Protein AF-A0A1Y2TMF7-F1 (afdb_monomer)

Sequence (114 aa):
LKRFIASSDTFDNAPTVSWLLQNRTAQTEKTTPTAGHTPTSLYRMYGYLVVGFTIGLRTEVEFFFNQPSWVVAVIPDPRDLDPDRYAILSVLPYYLVKAFNRLVEHGLPWEVQR

Foldseek 3Di:
DDDPPPPPPPQVPQDALVRLCVCLVVVLPDDDPLDDDQLVLLSQLLSCVSSVNVVSNVVSLVVQLPPLPRDLVPDDQPPDPRVVSSVSSVCVSVVSVVVSVVVVVVPPDPPPND

Mean predicted aligned error: 9.5 Å

Structure (mmCIF, N/CA/C/O backbone):
data_AF-A0A1Y2TMF7-F1
#
_entry.id   AF-A0A1Y2TMF7-F1
#
loop_
_atom_site.group_PDB
_atom_site.id
_atom_site.type_symbol
_atom_site.label_atom_id
_atom_site.label_alt_id
_atom_site.label_comp_id
_atom_site.label_asym_id
_atom_site.label_entity_id
_atom_site.label_seq_id
_atom_site.pdbx_PDB_ins_code
_atom_site.Cartn_x
_atom_site.Cartn_y
_atom_site.Cartn_z
_atom_site.occupancy
_atom_site.B_iso_or_equiv
_atom_site.auth_seq_id
_atom_site.auth_comp_id
_atom_site.auth_asym_id
_atom_site.auth_atom_id
_atom_site.pdbx_PDB_model_num
ATOM 1 N N . LEU A 1 1 ? 32.762 -13.220 13.779 1.00 34.62 1 LEU A N 1
ATOM 2 C CA . LEU A 1 1 ? 32.076 -12.149 13.022 1.00 34.62 1 LEU A CA 1
ATOM 3 C C . LEU A 1 1 ? 30.609 -12.125 13.427 1.00 34.62 1 LEU A C 1
ATOM 5 O O . LEU A 1 1 ? 30.021 -13.183 13.608 1.00 34.62 1 LEU A O 1
ATOM 9 N N . LYS A 1 2 ? 30.088 -10.926 13.693 1.00 32.56 2 LYS A N 1
ATOM 10 C CA . LYS A 1 2 ? 28.832 -10.663 14.405 1.00 32.56 2 LYS A CA 1
ATOM 11 C C . LYS A 1 2 ? 27.610 -11.124 13.599 1.00 32.56 2 LYS A C 1
ATOM 13 O O . LYS A 1 2 ? 27.487 -10.797 12.424 1.00 32.56 2 LYS A O 1
ATOM 18 N N . ARG A 1 3 ? 26.719 -11.864 14.264 1.00 28.22 3 ARG A N 1
ATOM 19 C CA . ARG A 1 3 ? 25.370 -12.200 13.794 1.00 28.22 3 ARG A CA 1
ATOM 20 C C . ARG A 1 3 ? 24.585 -10.898 13.604 1.00 28.22 3 ARG A C 1
ATOM 22 O O . ARG A 1 3 ? 24.395 -10.166 14.571 1.00 28.22 3 ARG A O 1
ATOM 29 N N . PHE A 1 4 ? 24.149 -10.616 12.380 1.00 32.12 4 PHE A N 1
ATOM 30 C CA . PHE A 1 4 ? 23.130 -9.604 12.112 1.00 32.12 4 PHE A CA 1
ATOM 31 C C . PHE A 1 4 ? 21.792 -10.180 12.584 1.00 32.12 4 PHE A C 1
ATOM 33 O O . PHE A 1 4 ? 21.137 -10.940 11.876 1.00 32.12 4 PHE A O 1
ATOM 40 N N . ILE A 1 5 ? 21.434 -9.887 13.832 1.00 32.84 5 ILE A N 1
ATOM 41 C CA . ILE A 1 5 ? 20.063 -10.046 14.306 1.00 32.84 5 ILE A CA 1
ATOM 42 C C . ILE A 1 5 ? 19.298 -8.901 13.646 1.00 32.84 5 ILE A C 1
ATOM 44 O O . ILE A 1 5 ? 19.475 -7.744 14.019 1.00 32.84 5 ILE A O 1
ATOM 48 N N . ALA A 1 6 ? 18.524 -9.207 12.606 1.00 35.09 6 ALA A N 1
ATOM 49 C CA . ALA A 1 6 ? 17.484 -8.301 12.152 1.00 35.09 6 ALA A CA 1
ATOM 50 C C . ALA A 1 6 ? 16.517 -8.132 13.331 1.00 35.09 6 ALA A C 1
ATOM 52 O O . ALA A 1 6 ? 15.855 -9.091 13.721 1.00 35.09 6 ALA A O 1
ATOM 53 N N . SER A 1 7 ? 16.524 -6.954 13.955 1.00 34.56 7 SER A N 1
ATOM 54 C CA . SER A 1 7 ? 15.605 -6.607 15.036 1.00 34.56 7 SER A CA 1
ATOM 55 C C . SER A 1 7 ? 14.167 -6.827 14.570 1.00 34.56 7 SER A C 1
ATOM 57 O O . SER A 1 7 ? 13.653 -6.069 13.751 1.00 34.56 7 SER A O 1
ATOM 59 N N . SER A 1 8 ? 13.525 -7.856 15.116 1.00 37.28 8 SER A N 1
ATOM 60 C CA . SER A 1 8 ? 12.082 -8.101 15.034 1.00 37.28 8 SER A CA 1
ATOM 61 C C . SER A 1 8 ? 11.255 -7.065 15.812 1.00 37.28 8 SER A C 1
ATOM 63 O O . SER A 1 8 ? 10.035 -7.099 15.760 1.00 37.28 8 SER A O 1
ATOM 65 N N . ASP A 1 9 ? 11.906 -6.128 16.508 1.00 36.97 9 ASP A N 1
ATOM 66 C CA . ASP A 1 9 ? 11.302 -5.232 17.505 1.00 36.97 9 ASP A CA 1
ATOM 67 C C . ASP A 1 9 ? 10.441 -4.076 16.964 1.00 36.97 9 ASP A C 1
ATOM 69 O O . ASP A 1 9 ? 9.876 -3.322 17.754 1.00 36.97 9 ASP A O 1
ATOM 73 N N . THR A 1 10 ? 10.325 -3.866 15.650 1.00 48.94 10 THR A N 1
ATOM 74 C CA . THR A 1 10 ? 9.650 -2.655 15.135 1.00 48.94 10 THR A CA 1
ATOM 75 C C . THR A 1 10 ? 8.189 -2.845 14.727 1.00 48.94 10 THR A C 1
ATOM 77 O O . THR A 1 10 ? 7.501 -1.843 14.537 1.00 48.94 10 THR A O 1
ATOM 80 N N . PHE A 1 11 ? 7.683 -4.079 14.632 1.00 53.62 11 PHE A N 1
ATOM 81 C CA . PHE A 1 11 ? 6.345 -4.344 14.076 1.00 53.62 11 PHE A CA 1
ATOM 82 C C . PHE A 1 11 ? 5.272 -4.676 15.122 1.00 53.62 11 PHE A C 1
ATOM 84 O O . PHE A 1 11 ? 4.108 -4.358 14.895 1.00 53.62 11 PHE A O 1
ATOM 91 N N . ASP A 1 12 ? 5.651 -5.190 16.299 1.00 54.53 12 ASP A N 1
ATOM 92 C CA . ASP A 1 12 ? 4.702 -5.526 17.379 1.00 54.53 12 ASP A CA 1
ATOM 93 C C . ASP A 1 12 ? 3.970 -4.300 17.962 1.00 54.53 12 ASP A C 1
ATOM 95 O O . ASP A 1 12 ? 2.931 -4.435 18.602 1.00 54.53 12 ASP A O 1
ATOM 99 N N . ASN A 1 13 ? 4.476 -3.088 17.701 1.00 63.31 13 ASN A N 1
ATOM 100 C CA . ASN A 1 13 ? 3.897 -1.823 18.165 1.00 63.31 13 ASN A CA 1
ATOM 101 C C . ASN A 1 13 ? 3.248 -0.992 17.041 1.00 63.31 13 ASN A C 1
ATOM 103 O O . ASN A 1 13 ? 2.980 0.199 17.232 1.00 63.31 13 ASN A O 1
ATOM 107 N N . ALA A 1 14 ? 3.017 -1.570 15.856 1.00 70.88 14 ALA A N 1
ATOM 108 C CA . ALA A 1 14 ? 2.323 -0.858 14.787 1.00 70.88 14 ALA A CA 1
ATOM 109 C C . ALA A 1 14 ? 0.873 -0.532 15.212 1.00 70.88 14 ALA A C 1
ATOM 111 O O . ALA A 1 14 ? 0.167 -1.403 15.728 1.00 70.88 14 ALA A O 1
ATOM 112 N N . PRO A 1 15 ? 0.392 0.706 14.996 1.00 82.50 15 PRO A N 1
ATOM 113 C CA . PRO A 1 15 ? -0.945 1.091 15.424 1.00 82.50 15 PRO A CA 1
ATOM 114 C C . PRO A 1 15 ? -2.020 0.283 14.687 1.00 82.50 15 PRO A C 1
ATOM 116 O O . PRO A 1 15 ? -1.901 -0.017 13.494 1.00 82.50 15 PRO A O 1
ATOM 119 N N . THR A 1 16 ? -3.089 -0.064 15.400 1.00 87.19 16 THR A N 1
ATOM 120 C CA . THR A 1 16 ? -4.259 -0.749 14.833 1.00 87.19 16 THR A CA 1
ATOM 121 C C . THR A 1 16 ? -5.067 0.187 13.937 1.00 87.19 16 THR A C 1
ATOM 123 O O . THR A 1 16 ? -4.979 1.415 14.058 1.00 87.19 16 THR A O 1
ATOM 126 N N . VAL A 1 17 ? -5.892 -0.389 13.058 1.00 84.75 17 VAL A N 1
ATOM 127 C CA . VAL A 1 17 ? -6.771 0.379 12.160 1.00 84.75 17 VAL A CA 1
ATOM 128 C C . VAL A 1 17 ? -7.673 1.315 12.962 1.00 84.75 17 VAL A C 1
ATOM 130 O O . VAL A 1 17 ? -7.717 2.515 12.699 1.00 84.75 17 VAL A O 1
ATOM 133 N N . SER A 1 18 ? -8.324 0.795 14.004 1.00 84.94 18 SER A N 1
ATOM 134 C CA . SER A 1 18 ? -9.197 1.574 14.888 1.00 84.94 18 SER A CA 1
ATOM 135 C C . SER A 1 18 ? -8.479 2.757 15.533 1.00 84.94 18 SER A C 1
ATOM 137 O O . SER A 1 18 ? -9.020 3.863 15.571 1.00 84.94 18 SER A O 1
ATOM 139 N N . TRP A 1 19 ? -7.246 2.557 16.004 1.00 87.00 19 TRP A N 1
ATOM 140 C CA . TRP A 1 19 ? -6.470 3.633 16.613 1.00 87.00 19 TRP A CA 1
ATOM 141 C C . TRP A 1 19 ? -6.092 4.709 15.586 1.00 87.00 19 TRP A C 1
ATOM 143 O O . TRP A 1 19 ? -6.208 5.902 15.873 1.00 87.00 19 TRP A O 1
ATOM 153 N N . LEU A 1 20 ? -5.695 4.310 14.374 1.00 86.25 20 LEU A N 1
ATOM 154 C CA . LEU A 1 20 ? -5.381 5.246 13.290 1.00 86.25 20 LEU A CA 1
ATOM 155 C C . LEU A 1 20 ? -6.598 6.074 12.877 1.00 86.25 20 LEU A C 1
ATOM 157 O O . LEU A 1 20 ? -6.467 7.276 12.663 1.00 86.25 20 LEU A O 1
ATOM 161 N N . LEU A 1 21 ? -7.781 5.461 12.808 1.00 86.00 21 LEU A N 1
ATOM 162 C CA . LEU A 1 21 ? -9.020 6.166 12.479 1.00 86.00 21 LEU A CA 1
ATOM 163 C C . LEU A 1 21 ? -9.400 7.190 13.555 1.00 86.00 21 LEU A C 1
ATOM 165 O O . LEU A 1 21 ? -9.799 8.304 13.219 1.00 86.00 21 LEU A O 1
ATOM 169 N N . GLN A 1 22 ? -9.221 6.849 14.834 1.00 87.19 22 GLN A N 1
ATOM 170 C CA . GLN A 1 22 ? -9.462 7.771 15.951 1.00 87.19 22 GLN A CA 1
ATOM 171 C C . GLN A 1 22 ? -8.485 8.956 15.961 1.00 87.19 22 GLN A C 1
ATOM 173 O O . GLN A 1 22 ? -8.864 10.058 16.346 1.00 87.19 22 GLN A O 1
ATOM 178 N N . ASN A 1 23 ? -7.246 8.751 15.506 1.00 84.06 23 ASN A N 1
ATOM 179 C CA . ASN A 1 23 ? -6.171 9.752 15.535 1.00 84.06 23 ASN A CA 1
ATOM 180 C C . ASN A 1 23 ? -5.843 10.322 14.143 1.00 84.06 23 ASN A C 1
ATOM 182 O O . ASN A 1 23 ? -4.757 10.861 13.919 1.00 84.06 23 ASN A O 1
ATOM 186 N N . ARG A 1 24 ? -6.775 10.198 13.192 1.00 80.12 24 ARG A N 1
ATOM 187 C CA . ARG A 1 24 ? -6.552 10.461 11.764 1.00 80.12 24 ARG A CA 1
ATOM 188 C C . ARG A 1 24 ? -6.001 11.859 11.478 1.00 80.12 24 ARG A C 1
ATOM 190 O O . ARG A 1 24 ? -5.052 11.991 10.712 1.00 80.12 24 ARG A O 1
ATOM 197 N N . THR A 1 25 ? -6.582 12.887 12.092 1.00 76.62 25 THR A N 1
ATOM 198 C CA . THR A 1 25 ? -6.210 14.297 11.877 1.00 76.62 25 THR A CA 1
ATOM 199 C C . THR A 1 25 ? -4.808 14.618 12.391 1.00 76.62 25 THR A C 1
ATOM 201 O O . THR A 1 25 ? -4.053 15.316 11.725 1.00 76.62 25 THR A O 1
ATOM 204 N N . ALA A 1 26 ? -4.412 14.047 13.530 1.00 74.12 26 ALA A N 1
ATOM 205 C CA . ALA A 1 26 ? -3.072 14.232 14.084 1.00 74.12 26 ALA A CA 1
ATOM 206 C C . ALA A 1 26 ? -1.987 13.527 13.246 1.00 74.12 26 ALA A C 1
ATOM 208 O O . ALA A 1 26 ? -0.839 13.967 13.203 1.00 74.12 26 ALA A O 1
ATOM 209 N N . GLN A 1 27 ? -2.337 12.432 12.564 1.00 67.06 27 GLN A N 1
ATOM 210 C CA . GLN A 1 27 ? -1.393 11.662 11.748 1.00 67.06 27 GLN A CA 1
ATOM 211 C C . GLN A 1 27 ? -1.140 12.277 10.368 1.00 67.06 27 GLN A C 1
ATOM 213 O O . GLN A 1 27 ? -0.052 12.101 9.826 1.00 67.06 27 GLN A O 1
ATOM 218 N N . THR A 1 28 ? -2.087 13.035 9.803 1.00 62.41 28 THR A N 1
ATOM 219 C CA . THR A 1 28 ? -1.878 13.729 8.517 1.00 62.41 28 THR A CA 1
ATOM 220 C C . THR A 1 28 ? -0.827 14.839 8.590 1.00 62.41 28 THR A C 1
ATOM 222 O O . THR A 1 28 ? -0.244 15.195 7.571 1.00 62.41 28 THR A O 1
ATOM 225 N N . GLU A 1 29 ? -0.562 15.368 9.786 1.00 59.00 29 GLU A N 1
ATOM 226 C CA . GLU A 1 29 ? 0.418 16.438 10.022 1.00 59.00 29 GLU A CA 1
ATOM 227 C C . GLU A 1 29 ? 1.815 15.899 10.369 1.00 59.00 29 GLU A C 1
ATOM 229 O O . GLU A 1 29 ? 2.817 16.603 10.234 1.00 59.00 29 GLU A O 1
ATOM 234 N N . LYS A 1 30 ? 1.907 14.629 10.784 1.00 61.16 30 LYS A N 1
ATOM 235 C CA . LYS A 1 30 ? 3.161 13.985 11.177 1.00 61.16 30 LYS A CA 1
ATOM 236 C C . LYS A 1 30 ? 3.822 13.330 9.963 1.00 61.16 30 LYS A C 1
ATOM 238 O O . LYS A 1 30 ? 3.641 12.145 9.690 1.00 61.16 30 LYS A O 1
ATOM 243 N N . THR A 1 31 ? 4.621 14.093 9.224 1.00 53.69 31 THR A N 1
ATOM 244 C CA . THR A 1 31 ? 5.463 13.544 8.153 1.00 53.69 31 THR A CA 1
ATOM 245 C C . THR A 1 31 ? 6.539 12.635 8.753 1.00 53.69 31 THR A C 1
ATOM 247 O O . THR A 1 31 ? 7.405 13.070 9.511 1.00 53.69 31 THR A O 1
ATOM 250 N N . THR A 1 32 ? 6.485 11.338 8.442 1.00 56.47 32 THR A N 1
ATOM 251 C CA . THR A 1 32 ? 7.556 10.407 8.823 1.00 56.47 32 THR A CA 1
ATOM 252 C C . THR A 1 32 ? 8.602 10.410 7.706 1.00 56.47 32 THR A C 1
ATOM 254 O O . THR A 1 32 ? 8.213 10.274 6.545 1.00 56.47 32 THR A O 1
ATOM 257 N N . PRO A 1 33 ? 9.907 10.569 7.997 1.00 54.75 33 PRO A N 1
ATOM 258 C CA . PRO A 1 33 ? 10.940 10.528 6.967 1.00 54.75 33 PRO A CA 1
ATOM 259 C C . PRO A 1 33 ? 10.886 9.219 6.167 1.00 54.75 33 PRO A C 1
ATOM 261 O O . PRO A 1 33 ? 10.793 8.136 6.747 1.00 54.75 33 PRO A O 1
ATOM 264 N N . THR A 1 34 ? 11.003 9.314 4.842 1.00 57.12 34 THR A N 1
ATOM 265 C CA . THR A 1 34 ? 10.926 8.204 3.869 1.00 57.12 34 THR A CA 1
ATOM 266 C C . THR A 1 34 ? 12.140 7.253 3.911 1.00 57.12 34 THR A C 1
ATOM 268 O O . THR A 1 34 ? 12.476 6.605 2.930 1.00 57.12 34 THR A O 1
ATOM 271 N N . ALA A 1 35 ? 12.845 7.153 5.039 1.00 53.50 35 ALA A N 1
ATOM 272 C CA . ALA A 1 35 ? 13.995 6.266 5.208 1.00 53.50 35 ALA A CA 1
ATOM 273 C C . ALA A 1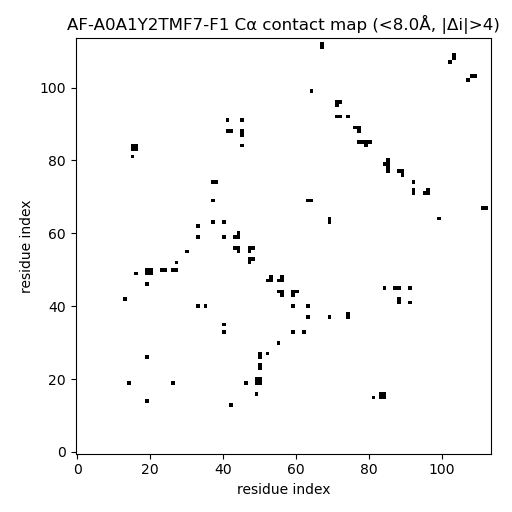 35 ? 13.551 4.929 5.832 1.00 53.50 35 ALA A C 1
ATOM 275 O O . ALA A 1 35 ? 12.766 4.902 6.782 1.00 53.50 35 ALA A O 1
ATOM 276 N N . GLY A 1 36 ? 14.005 3.790 5.305 1.00 60.19 36 GLY A N 1
ATOM 277 C CA . GLY A 1 36 ? 13.698 2.472 5.878 1.00 60.19 36 GLY A CA 1
ATOM 278 C C . GLY A 1 36 ? 14.028 1.304 4.952 1.00 60.19 36 GLY A C 1
ATOM 279 O O . GLY A 1 36 ? 14.562 1.510 3.870 1.00 60.19 36 GLY A O 1
ATOM 280 N N . HIS A 1 37 ? 13.715 0.083 5.391 1.00 63.88 37 HIS A N 1
ATOM 281 C CA . HIS A 1 37 ? 13.827 -1.154 4.605 1.00 63.88 37 HIS A CA 1
ATOM 282 C C . HIS A 1 37 ? 12.451 -1.519 4.004 1.00 63.88 37 HIS A C 1
ATOM 284 O O . HIS A 1 37 ? 11.431 -0.971 4.430 1.00 63.88 37 HIS A O 1
ATOM 290 N N . THR A 1 38 ? 12.396 -2.462 3.054 1.00 65.94 38 THR A N 1
ATOM 291 C CA . THR A 1 38 ? 11.172 -2.832 2.307 1.00 65.94 38 THR A CA 1
ATOM 292 C C . THR A 1 38 ? 9.934 -3.077 3.187 1.00 65.94 38 THR A C 1
ATOM 294 O O . THR A 1 38 ? 8.888 -2.501 2.881 1.00 65.94 38 THR A O 1
ATOM 297 N N . PRO A 1 39 ? 10.006 -3.828 4.312 1.0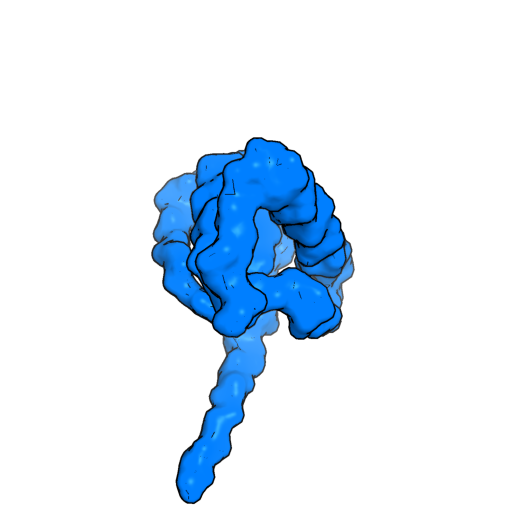0 72.00 39 PRO A N 1
ATOM 298 C CA . PRO A 1 39 ? 8.837 -4.025 5.172 1.00 72.00 39 PRO A CA 1
ATOM 299 C C . PRO A 1 39 ? 8.347 -2.717 5.803 1.00 72.00 39 PRO A C 1
ATOM 301 O O . PRO A 1 39 ? 7.151 -2.460 5.844 1.00 72.00 39 PRO A O 1
ATOM 304 N N . THR A 1 40 ? 9.255 -1.833 6.224 1.00 81.12 40 THR A N 1
ATOM 305 C CA . THR A 1 40 ? 8.903 -0.545 6.844 1.00 81.12 40 THR A CA 1
ATOM 306 C C . THR A 1 40 ? 8.085 0.340 5.902 1.00 81.12 40 THR A C 1
ATOM 308 O O . THR A 1 40 ? 7.169 1.031 6.344 1.00 81.12 40 THR A O 1
ATOM 311 N N . SER A 1 41 ? 8.381 0.297 4.602 1.00 87.62 41 SER A N 1
ATOM 312 C CA . SER A 1 41 ? 7.645 1.070 3.601 1.00 87.62 41 SER A CA 1
ATOM 313 C C . SER A 1 41 ? 6.193 0.602 3.457 1.00 87.62 41 SER A C 1
ATOM 315 O O . SER A 1 41 ? 5.286 1.432 3.452 1.00 87.62 41 SER A O 1
ATOM 317 N N . LEU A 1 42 ? 5.935 -0.713 3.476 1.00 89.94 42 LEU A N 1
ATOM 318 C CA . LEU A 1 42 ? 4.566 -1.245 3.453 1.00 89.94 42 LEU A CA 1
ATOM 319 C C . LEU A 1 42 ? 3.745 -0.821 4.675 1.00 89.94 42 LEU A C 1
ATOM 321 O O . LEU A 1 42 ? 2.580 -0.458 4.528 1.00 89.94 42 LEU A O 1
ATOM 325 N N . TYR 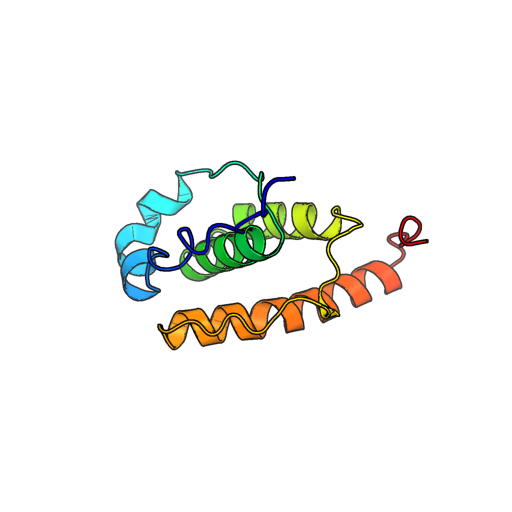A 1 43 ? 4.347 -0.800 5.866 1.00 89.50 43 TYR A N 1
ATOM 326 C CA . TYR A 1 43 ? 3.666 -0.320 7.074 1.00 89.50 43 TYR A CA 1
ATOM 327 C C . TYR A 1 43 ? 3.373 1.188 7.023 1.00 89.50 43 TYR A C 1
ATOM 329 O O . TYR A 1 43 ? 2.330 1.625 7.513 1.00 89.50 43 TYR A O 1
ATOM 337 N N . ARG A 1 44 ? 4.233 1.994 6.384 1.00 89.69 44 ARG A N 1
ATOM 338 C CA . ARG A 1 44 ? 3.931 3.413 6.124 1.00 89.69 44 ARG A CA 1
ATOM 339 C C . ARG A 1 44 ? 2.781 3.573 5.133 1.00 89.69 44 ARG A C 1
ATOM 341 O O . ARG A 1 44 ? 1.856 4.331 5.414 1.00 89.69 44 ARG A O 1
ATOM 348 N N . MET A 1 45 ? 2.787 2.822 4.029 1.00 92.69 45 MET A N 1
ATOM 349 C CA . MET A 1 45 ? 1.678 2.809 3.066 1.00 92.69 45 MET A CA 1
ATOM 350 C C . MET A 1 45 ? 0.359 2.396 3.726 1.00 92.69 45 MET A C 1
ATOM 352 O O . MET A 1 45 ? -0.651 3.057 3.504 1.00 92.69 45 MET A O 1
ATOM 356 N N . TYR A 1 46 ? 0.372 1.362 4.573 1.00 92.81 46 TYR A N 1
ATOM 357 C CA . TYR A 1 46 ? -0.770 0.965 5.404 1.00 92.81 46 TYR A CA 1
ATOM 358 C C . TYR A 1 46 ? -1.285 2.143 6.236 1.00 92.81 46 TYR A C 1
ATOM 360 O O . TYR A 1 46 ? -2.465 2.485 6.148 1.00 92.81 46 TYR A O 1
ATOM 368 N N . GLY A 1 47 ? -0.397 2.799 6.989 1.00 91.31 47 GLY A N 1
ATOM 369 C CA . GLY A 1 47 ? -0.755 3.941 7.823 1.00 91.31 47 GLY A CA 1
ATOM 370 C C . GLY A 1 47 ? -1.422 5.047 7.009 1.00 91.31 47 GLY A C 1
ATOM 371 O O . GLY A 1 47 ? -2.522 5.480 7.348 1.00 91.31 47 GLY A O 1
ATOM 372 N N . TYR A 1 48 ? -0.800 5.443 5.894 1.00 92.31 48 TYR A N 1
ATOM 373 C CA . TYR A 1 48 ? -1.323 6.464 4.984 1.00 92.31 48 TYR A CA 1
ATOM 374 C C . TYR A 1 48 ? -2.659 6.075 4.349 1.00 92.31 48 TYR A C 1
ATOM 376 O O . TYR A 1 48 ? -3.529 6.932 4.203 1.00 92.31 48 TYR A O 1
ATOM 384 N N . LEU A 1 49 ? -2.851 4.802 4.006 1.00 92.50 49 LEU A N 1
ATOM 385 C CA . LEU A 1 49 ? -4.095 4.300 3.431 1.00 92.50 49 LEU A CA 1
ATOM 386 C C . LEU A 1 49 ? -5.241 4.382 4.446 1.00 92.50 49 LEU A C 1
ATOM 388 O O . LEU A 1 49 ? -6.294 4.927 4.121 1.00 92.50 49 LEU A O 1
ATOM 392 N N . VAL A 1 50 ? -5.025 3.927 5.685 1.00 91.56 50 VAL A N 1
ATOM 393 C CA . VAL A 1 50 ? -6.050 3.950 6.745 1.00 91.56 50 VAL A CA 1
ATOM 394 C C . VAL A 1 50 ? -6.452 5.377 7.116 1.00 91.56 50 VAL A C 1
ATOM 396 O O . VAL A 1 50 ? -7.638 5.675 7.252 1.00 91.56 50 VAL A O 1
ATOM 399 N N . VAL A 1 51 ? -5.485 6.291 7.236 1.00 90.44 51 VAL A N 1
ATOM 400 C CA . VAL A 1 51 ? -5.771 7.705 7.543 1.00 90.44 51 VAL A CA 1
ATOM 401 C C . VAL A 1 51 ? -6.180 8.509 6.300 1.00 90.44 51 VAL A C 1
ATOM 403 O O . VAL A 1 51 ? -6.457 9.705 6.393 1.00 90.44 51 VAL A O 1
ATOM 406 N N . GLY A 1 52 ? -6.237 7.885 5.120 1.00 89.12 52 GLY A N 1
ATOM 407 C CA . GLY A 1 52 ? -6.565 8.528 3.847 1.00 89.12 52 GLY A CA 1
ATOM 408 C C . GLY A 1 52 ? -5.643 9.696 3.486 1.00 89.12 52 GLY A C 1
ATOM 409 O O . GLY A 1 52 ? -6.108 10.696 2.939 1.00 89.12 52 GLY A O 1
ATOM 410 N N . PHE A 1 53 ? -4.355 9.598 3.817 1.00 90.69 53 PHE A N 1
ATOM 411 C CA . PHE A 1 53 ? -3.343 10.590 3.469 1.00 90.69 53 PHE A CA 1
ATOM 412 C C . PHE A 1 53 ? -2.741 10.292 2.092 1.00 90.69 53 PHE A C 1
ATOM 414 O O . PHE A 1 53 ? -1.641 9.755 1.960 1.00 90.69 53 PHE A O 1
ATOM 421 N N . THR A 1 54 ? -3.481 10.650 1.042 1.00 90.00 54 THR A N 1
ATOM 422 C CA . THR A 1 54 ? -3.144 10.318 -0.354 1.00 90.00 54 THR A CA 1
ATOM 423 C C . THR A 1 54 ? -1.794 10.875 -0.807 1.00 90.00 54 THR A C 1
ATOM 425 O O . THR A 1 54 ? -1.092 10.215 -1.569 1.00 90.00 54 THR A O 1
ATOM 428 N N . ILE A 1 55 ? -1.407 12.067 -0.334 1.00 89.69 55 ILE A N 1
ATOM 429 C CA . ILE A 1 55 ? -0.112 12.677 -0.680 1.00 89.69 55 ILE A CA 1
ATOM 430 C C . ILE A 1 55 ? 1.034 11.821 -0.127 1.00 89.69 55 ILE A C 1
ATOM 432 O O . ILE A 1 55 ? 1.922 11.442 -0.884 1.00 89.69 55 ILE A O 1
ATOM 436 N N . GLY A 1 56 ? 0.984 11.455 1.160 1.00 88.44 56 GLY A N 1
ATOM 437 C CA . GLY A 1 56 ? 1.986 10.578 1.771 1.00 88.44 56 GLY A CA 1
ATOM 438 C C . GLY A 1 56 ? 2.035 9.199 1.120 1.00 88.44 56 GLY A C 1
ATOM 439 O O 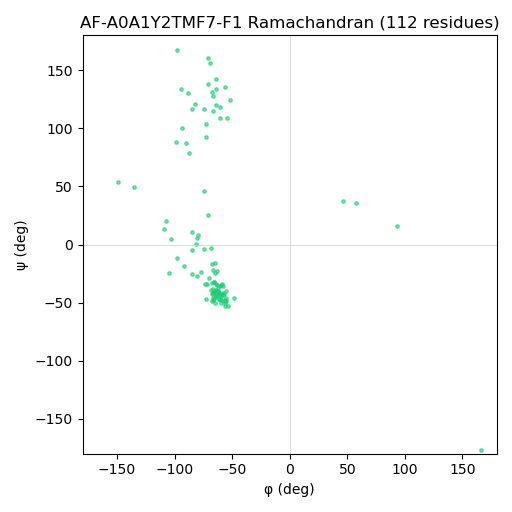. GLY A 1 56 ? 3.120 8.703 0.823 1.00 88.44 56 GLY A O 1
ATOM 440 N N . LEU A 1 57 ? 0.868 8.616 0.818 1.00 91.00 57 LEU A N 1
ATOM 441 C CA . LEU A 1 57 ? 0.780 7.334 0.119 1.00 91.00 57 LEU A CA 1
ATOM 442 C C . LEU A 1 57 ? 1.472 7.390 -1.246 1.00 91.00 57 LEU A C 1
ATOM 444 O O . LEU A 1 57 ? 2.280 6.519 -1.555 1.00 91.00 57 LEU A O 1
ATOM 448 N N . ARG A 1 58 ? 1.193 8.424 -2.045 1.00 90.31 58 ARG A N 1
ATOM 449 C CA . ARG A 1 58 ? 1.824 8.613 -3.354 1.00 90.31 58 ARG A CA 1
ATOM 450 C C . ARG A 1 58 ? 3.343 8.735 -3.229 1.00 90.31 58 ARG A C 1
ATOM 452 O O . ARG A 1 58 ? 4.053 8.015 -3.924 1.00 90.31 58 ARG A O 1
ATOM 459 N N . THR A 1 59 ? 3.826 9.598 -2.337 1.00 90.75 59 THR A N 1
ATOM 460 C CA . THR A 1 59 ? 5.265 9.802 -2.113 1.00 90.75 59 THR A CA 1
ATOM 461 C C . THR A 1 59 ? 5.964 8.506 -1.705 1.00 90.75 59 THR A C 1
ATOM 463 O O . THR A 1 59 ? 7.052 8.209 -2.192 1.00 90.75 59 THR A O 1
ATOM 466 N N . GLU A 1 60 ? 5.346 7.708 -0.834 1.00 91.88 60 GLU A N 1
ATOM 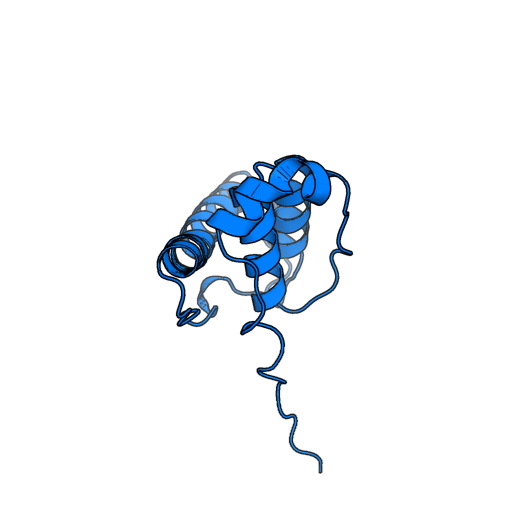467 C CA . GLU A 1 60 ? 5.913 6.430 -0.400 1.00 91.88 60 GLU A CA 1
ATOM 468 C C . GLU A 1 60 ? 5.933 5.395 -1.534 1.00 91.88 60 GLU A C 1
ATOM 470 O O . GLU A 1 60 ? 6.915 4.671 -1.675 1.00 91.88 60 GLU A O 1
ATOM 475 N N . VAL A 1 61 ? 4.888 5.338 -2.370 1.00 91.81 61 VAL A N 1
ATOM 476 C CA . VAL A 1 61 ? 4.837 4.451 -3.548 1.00 91.81 61 VAL A CA 1
ATOM 477 C C . VAL A 1 61 ? 5.907 4.829 -4.571 1.00 91.81 61 VAL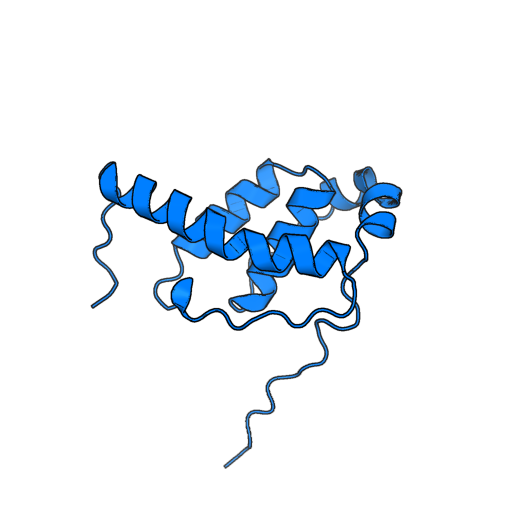 A C 1
ATOM 479 O O . VAL A 1 61 ? 6.603 3.947 -5.070 1.00 91.81 61 VAL A O 1
ATOM 482 N N . GLU A 1 62 ? 6.078 6.122 -4.855 1.00 89.38 62 GLU A N 1
ATOM 483 C CA . GLU A 1 62 ? 7.140 6.623 -5.738 1.00 89.38 62 GLU A CA 1
ATOM 484 C C . GLU A 1 62 ? 8.530 6.303 -5.170 1.00 8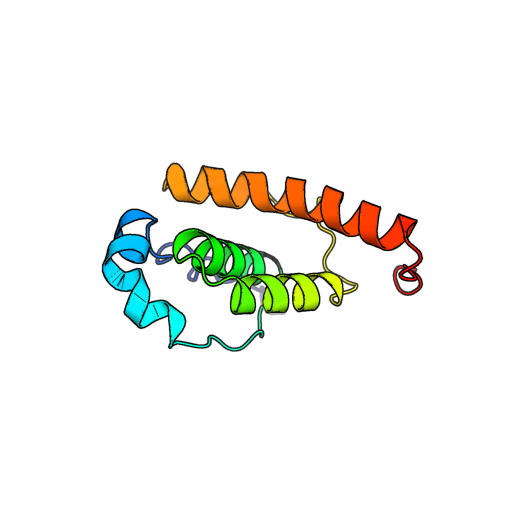9.38 62 GLU A C 1
ATOM 486 O O . GLU A 1 62 ? 9.411 5.842 -5.896 1.00 89.38 62 GLU A O 1
ATOM 491 N N . PHE A 1 63 ? 8.731 6.491 -3.863 1.00 88.62 63 PHE A N 1
ATOM 492 C CA . PHE A 1 63 ? 9.981 6.122 -3.206 1.00 88.62 63 PHE A CA 1
ATOM 493 C C . PHE A 1 63 ? 10.266 4.623 -3.314 1.00 88.62 63 PHE A C 1
ATOM 495 O O . PHE A 1 63 ? 11.384 4.258 -3.675 1.00 88.62 63 PHE A O 1
ATOM 502 N N . PHE A 1 64 ? 9.266 3.778 -3.036 1.00 90.00 64 PHE A N 1
ATOM 503 C CA . PHE A 1 64 ? 9.370 2.322 -3.120 1.00 90.00 64 PHE A CA 1
ATOM 504 C C . PHE A 1 64 ? 9.742 1.879 -4.536 1.00 90.00 64 PHE A C 1
ATOM 506 O O . PHE A 1 64 ? 10.652 1.072 -4.703 1.00 90.00 64 PHE A O 1
ATOM 513 N N . PHE A 1 65 ? 9.060 2.415 -5.553 1.00 87.06 65 PHE A N 1
ATOM 514 C CA . PHE A 1 65 ? 9.316 2.088 -6.958 1.00 87.06 65 PHE A CA 1
ATOM 515 C C . PHE A 1 65 ? 10.764 2.389 -7.369 1.00 87.06 65 PHE A C 1
ATOM 517 O O . PHE A 1 65 ? 11.371 1.628 -8.115 1.00 87.06 65 PHE A O 1
ATOM 524 N N . ASN A 1 66 ? 11.338 3.463 -6.828 1.00 86.50 66 ASN A N 1
ATOM 525 C CA . ASN A 1 66 ? 12.710 3.880 -7.105 1.00 86.50 66 ASN A CA 1
ATOM 526 C C . ASN A 1 66 ? 13.781 3.108 -6.305 1.00 86.50 66 ASN A C 1
ATOM 528 O O . ASN A 1 66 ? 14.956 3.466 -6.379 1.00 86.50 66 ASN A O 1
ATOM 532 N N . GLN A 1 67 ? 13.420 2.069 -5.538 1.00 85.75 67 GLN A N 1
ATOM 533 C CA . GLN A 1 67 ? 14.385 1.205 -4.851 1.00 85.75 67 GLN A CA 1
ATOM 534 C C . GLN A 1 67 ? 14.716 -0.034 -5.709 1.00 85.75 67 GLN A C 1
ATOM 536 O O . GLN A 1 67 ? 13.970 -1.014 -5.681 1.00 85.75 67 GLN A O 1
ATOM 541 N N . PRO A 1 68 ? 15.856 -0.070 -6.429 1.00 78.38 68 PRO A N 1
ATOM 542 C CA . PRO A 1 68 ? 16.153 -1.140 -7.390 1.00 78.38 68 PRO A CA 1
ATOM 543 C C . PRO A 1 68 ? 16.316 -2.523 -6.742 1.00 78.38 68 PRO A C 1
ATOM 545 O O . PRO A 1 68 ? 16.087 -3.544 -7.386 1.00 78.38 68 PRO A O 1
ATOM 548 N N . SER A 1 69 ? 16.680 -2.580 -5.458 1.00 81.06 69 SER A N 1
ATOM 549 C CA . SER A 1 69 ? 16.830 -3.830 -4.705 1.00 81.06 69 SER A CA 1
ATOM 550 C C . SER A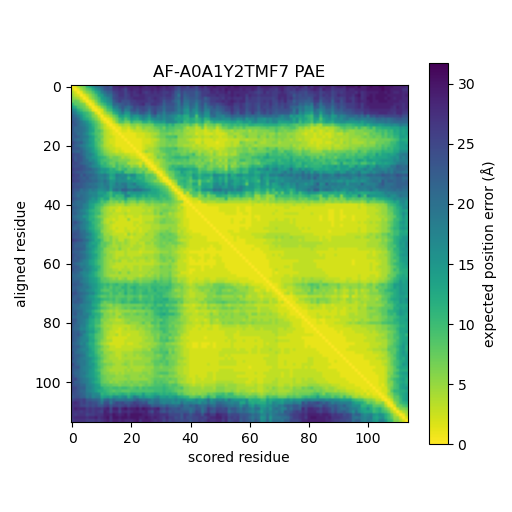 1 69 ? 15.520 -4.354 -4.105 1.00 81.06 69 SER A C 1
ATOM 552 O O . SER A 1 69 ? 15.513 -5.430 -3.504 1.00 81.06 69 SER A O 1
ATOM 554 N N . TRP A 1 70 ? 14.411 -3.616 -4.219 1.00 83.06 70 TRP A N 1
ATOM 555 C CA . TRP A 1 70 ? 13.150 -3.956 -3.559 1.00 83.06 70 TRP A CA 1
ATOM 556 C C . TRP A 1 70 ? 12.207 -4.654 -4.532 1.00 83.06 70 TRP A C 1
ATOM 558 O O . TRP A 1 70 ? 11.368 -4.045 -5.191 1.00 83.06 70 TRP A O 1
ATOM 568 N N . VAL A 1 71 ? 12.337 -5.976 -4.606 1.00 82.81 71 VAL A N 1
ATOM 569 C CA . VAL A 1 71 ? 11.476 -6.804 -5.452 1.00 82.81 71 VAL A CA 1
ATOM 570 C C . VAL A 1 71 ? 10.161 -7.087 -4.725 1.00 82.81 71 VAL A C 1
ATOM 572 O O . VAL A 1 71 ? 10.145 -7.701 -3.661 1.00 82.81 71 VAL A O 1
ATOM 575 N N . VAL A 1 72 ? 9.029 -6.686 -5.309 1.00 83.56 72 VAL A N 1
ATOM 576 C CA . VAL A 1 72 ? 7.709 -6.906 -4.684 1.00 83.56 72 VAL A CA 1
ATOM 577 C C . VAL A 1 72 ? 7.393 -8.400 -4.531 1.00 83.56 72 VAL A C 1
ATOM 579 O O . VAL A 1 72 ? 6.811 -8.816 -3.535 1.00 83.56 72 VAL A O 1
ATOM 582 N N . ALA A 1 73 ? 7.838 -9.225 -5.483 1.00 80.00 73 ALA A N 1
ATOM 583 C CA . ALA A 1 73 ? 7.597 -10.668 -5.491 1.00 80.00 73 ALA A CA 1
ATOM 584 C C . ALA A 1 73 ? 8.315 -11.445 -4.370 1.00 80.00 73 ALA A C 1
ATOM 586 O O . ALA A 1 73 ? 7.945 -12.586 -4.108 1.00 80.00 73 ALA A O 1
ATOM 587 N N . VAL A 1 74 ? 9.331 -10.861 -3.719 1.00 83.56 74 VAL A N 1
ATOM 588 C CA . VAL A 1 74 ? 10.069 -11.521 -2.621 1.00 83.56 74 VAL A CA 1
ATOM 589 C C . VAL A 1 74 ? 9.664 -11.005 -1.242 1.00 83.56 74 VAL A C 1
ATOM 591 O O . VAL A 1 74 ? 10.263 -11.398 -0.241 1.00 83.56 74 VAL A O 1
ATOM 594 N N . ILE A 1 75 ? 8.665 -10.120 -1.172 1.00 83.62 75 ILE A N 1
ATOM 595 C CA . ILE A 1 75 ? 8.133 -9.645 0.102 1.00 83.62 75 ILE A CA 1
ATOM 596 C C . ILE A 1 75 ? 7.499 -10.844 0.821 1.00 83.62 75 ILE A C 1
ATOM 598 O O . ILE A 1 75 ? 6.589 -11.468 0.270 1.00 83.62 75 ILE A O 1
ATOM 602 N N . PRO A 1 76 ? 7.975 -11.196 2.029 1.00 83.94 76 PRO A N 1
ATOM 603 C CA . PRO A 1 76 ? 7.407 -12.302 2.778 1.00 83.94 76 PRO A CA 1
ATOM 604 C C . PRO A 1 76 ? 6.001 -11.953 3.268 1.00 83.94 76 PRO A C 1
ATOM 606 O O . PRO A 1 76 ? 5.668 -10.786 3.471 1.00 83.94 76 PRO A O 1
ATOM 609 N N . ASP A 1 77 ? 5.205 -12.990 3.517 1.00 84.31 77 ASP A N 1
ATOM 610 C CA . ASP A 1 77 ? 3.936 -12.862 4.229 1.00 84.31 77 ASP A CA 1
ATOM 611 C C . ASP A 1 77 ? 4.149 -12.102 5.560 1.00 84.31 77 ASP A C 1
ATOM 613 O O . ASP A 1 77 ? 5.005 -12.521 6.351 1.00 84.31 77 ASP A O 1
ATOM 617 N N . PRO A 1 78 ? 3.418 -10.995 5.813 1.00 83.81 78 PRO A N 1
ATOM 618 C CA . PRO A 1 78 ? 3.603 -10.171 7.005 1.00 83.81 78 PRO A CA 1
ATOM 619 C C . PRO A 1 78 ? 3.293 -10.906 8.312 1.00 83.81 78 PRO A C 1
ATOM 621 O O . PRO A 1 78 ? 3.815 -10.493 9.345 1.00 83.81 78 PRO A O 1
ATOM 624 N N . ARG A 1 79 ? 2.478 -11.978 8.283 1.00 87.19 79 ARG A N 1
ATOM 625 C CA . ARG A 1 79 ? 2.076 -12.769 9.470 1.00 87.19 79 ARG A CA 1
ATOM 626 C C . ARG A 1 79 ? 1.633 -11.910 10.661 1.00 87.19 79 ARG A C 1
ATOM 628 O O . ARG A 1 79 ? 1.933 -12.214 11.813 1.00 87.19 79 ARG A O 1
ATOM 635 N N . ASP A 1 80 ? 0.949 -10.817 10.353 1.00 86.38 80 ASP A N 1
ATOM 636 C CA . ASP A 1 80 ? 0.489 -9.854 11.340 1.00 86.38 80 ASP A CA 1
ATOM 637 C C . ASP A 1 80 ? -0.656 -10.442 12.186 1.00 86.38 80 ASP A C 1
ATOM 639 O O . ASP A 1 80 ? -1.536 -11.127 11.663 1.00 86.38 80 ASP A O 1
ATOM 643 N N . LEU A 1 81 ? -0.623 -10.196 13.498 1.00 88.31 81 LEU A N 1
ATOM 644 C CA . LEU A 1 81 ? -1.610 -10.700 14.458 1.00 88.31 81 LEU A CA 1
ATOM 645 C C . LEU A 1 81 ? -2.936 -9.927 14.420 1.00 88.31 81 LEU A C 1
ATOM 647 O O . LEU A 1 81 ? -3.963 -10.460 14.841 1.00 88.31 81 LEU A O 1
ATOM 651 N N . ASP A 1 82 ? -2.923 -8.677 13.953 1.00 89.00 82 ASP A N 1
ATOM 652 C CA . ASP A 1 82 ? -4.130 -7.871 13.782 1.00 89.00 82 ASP A CA 1
ATOM 653 C C . ASP A 1 82 ? -4.758 -8.190 12.413 1.00 89.00 82 ASP A C 1
ATOM 655 O O . ASP A 1 82 ? -4.129 -7.936 11.383 1.00 89.00 82 ASP A O 1
ATOM 659 N N . PRO A 1 83 ? -5.980 -8.752 12.361 1.00 90.56 83 PRO A N 1
ATOM 660 C CA . PRO A 1 83 ? -6.560 -9.250 11.114 1.00 90.56 83 PRO A CA 1
ATOM 661 C C . PRO A 1 83 ? -6.838 -8.140 10.091 1.00 90.56 83 PRO A C 1
ATOM 663 O O . PRO A 1 83 ? -6.708 -8.372 8.887 1.00 90.56 83 PRO A O 1
ATOM 666 N N . ASP A 1 84 ? -7.174 -6.930 10.544 1.00 91.31 84 ASP A N 1
ATOM 667 C CA . ASP A 1 84 ? -7.469 -5.805 9.654 1.00 91.31 84 ASP A CA 1
ATOM 668 C C . ASP A 1 84 ? -6.181 -5.273 9.015 1.00 91.31 84 ASP A C 1
ATOM 670 O O . ASP A 1 84 ? -6.096 -5.088 7.794 1.00 91.31 84 ASP A O 1
ATOM 674 N N . ARG A 1 85 ? -5.136 -5.078 9.826 1.00 92.00 85 ARG A N 1
ATOM 675 C CA . ARG A 1 85 ? -3.807 -4.687 9.351 1.00 92.00 85 ARG A CA 1
ATOM 676 C C . ARG A 1 85 ? -3.204 -5.772 8.466 1.00 92.00 85 ARG A C 1
ATOM 678 O O . ARG A 1 85 ? -2.660 -5.445 7.412 1.00 92.00 85 ARG A O 1
ATOM 685 N N . TYR A 1 86 ? -3.368 -7.043 8.829 1.00 91.75 86 TYR A N 1
ATOM 686 C CA . TYR A 1 86 ? -2.956 -8.180 8.014 1.00 91.75 86 TYR A CA 1
ATOM 687 C C . TYR A 1 86 ? -3.593 -8.149 6.623 1.00 91.75 86 TYR A C 1
ATOM 689 O O . TYR A 1 86 ? -2.884 -8.287 5.623 1.00 91.75 86 TYR A O 1
ATOM 697 N N . ALA A 1 87 ? -4.907 -7.925 6.538 1.00 93.06 87 ALA A N 1
ATOM 698 C CA . ALA A 1 87 ? -5.616 -7.862 5.264 1.00 93.06 87 ALA A CA 1
ATOM 699 C C . ALA A 1 87 ? -5.067 -6.745 4.361 1.00 93.06 87 ALA A C 1
ATOM 701 O O . ALA A 1 87 ? -4.820 -6.966 3.172 1.00 93.06 87 ALA A O 1
ATOM 702 N N . ILE A 1 88 ? -4.812 -5.561 4.928 1.00 93.25 88 ILE A N 1
ATOM 703 C CA . ILE A 1 88 ? -4.257 -4.424 4.182 1.00 93.25 88 ILE A CA 1
ATOM 704 C C . ILE A 1 88 ? -2.814 -4.708 3.743 1.00 93.25 88 ILE A C 1
ATOM 706 O O . ILE A 1 88 ? -2.475 -4.531 2.572 1.00 93.25 88 ILE A O 1
ATOM 710 N N . LEU A 1 89 ? -1.959 -5.176 4.652 1.00 91.62 89 LEU A N 1
ATOM 711 C CA . LEU A 1 89 ? -0.557 -5.472 4.346 1.00 91.62 89 LEU A CA 1
ATOM 712 C C . LEU A 1 89 ? -0.409 -6.604 3.329 1.00 91.62 89 LEU A C 1
ATOM 714 O O . LEU A 1 89 ? 0.491 -6.547 2.498 1.00 91.62 89 LEU A O 1
ATOM 718 N N . SER A 1 90 ? -1.301 -7.594 3.349 1.00 90.31 90 SER A N 1
ATOM 719 C CA . SER A 1 90 ? -1.289 -8.707 2.393 1.00 90.31 90 SER A CA 1
ATOM 720 C C . SER A 1 90 ? -1.732 -8.274 0.995 1.00 90.31 90 SER A C 1
ATOM 722 O O . SER A 1 90 ? -1.220 -8.777 -0.005 1.00 90.31 90 SER A O 1
ATOM 724 N N . VAL A 1 91 ? -2.666 -7.321 0.896 1.00 92.06 91 VAL A N 1
ATOM 725 C CA . VAL A 1 91 ? -3.184 -6.861 -0.402 1.00 92.06 91 VAL A CA 1
ATOM 726 C C . VAL A 1 91 ? -2.318 -5.773 -1.048 1.00 92.06 91 VAL A C 1
ATOM 728 O O . VAL A 1 91 ? -2.314 -5.636 -2.273 1.00 92.06 91 VAL A O 1
ATOM 731 N N . LEU A 1 92 ? -1.560 -5.005 -0.260 1.00 92.50 92 LEU A N 1
ATOM 732 C CA . LEU A 1 92 ? -0.702 -3.927 -0.765 1.00 92.50 92 LEU A CA 1
ATOM 733 C C . LEU A 1 92 ? 0.307 -4.410 -1.829 1.00 92.50 92 LEU A C 1
ATOM 735 O O . LEU A 1 92 ? 0.277 -3.861 -2.934 1.00 92.50 92 LEU A O 1
ATOM 739 N N . PRO A 1 93 ? 1.136 -5.452 -1.594 1.00 91.19 93 PRO A N 1
ATOM 740 C CA . PRO A 1 93 ? 2.067 -5.969 -2.599 1.00 91.19 93 PRO A CA 1
ATOM 741 C C . PRO A 1 93 ? 1.384 -6.357 -3.912 1.00 91.19 93 PRO A C 1
ATOM 743 O O . PRO A 1 93 ? 1.892 -6.053 -4.990 1.00 91.19 93 PRO A O 1
ATOM 746 N N . TYR A 1 94 ? 0.196 -6.965 -3.843 1.00 90.88 94 TYR A N 1
ATOM 747 C CA . TYR A 1 94 ? -0.569 -7.349 -5.028 1.00 90.88 94 TYR A CA 1
ATOM 748 C C . TYR A 1 94 ? -0.922 -6.142 -5.910 1.00 90.88 94 TYR A C 1
ATOM 750 O O . TYR A 1 94 ? -0.764 -6.189 -7.135 1.00 90.88 94 TYR A O 1
ATOM 758 N N . TYR A 1 95 ? -1.370 -5.041 -5.303 1.00 92.00 95 TYR A N 1
ATOM 759 C CA . TYR A 1 95 ? -1.679 -3.818 -6.043 1.00 92.00 95 TYR A CA 1
ATOM 760 C C . TYR A 1 95 ? -0.429 -3.079 -6.522 1.00 92.00 95 TYR A C 1
ATOM 762 O O . TYR A 1 95 ? -0.462 -2.526 -7.621 1.00 92.00 95 TYR A O 1
ATOM 770 N N . LEU A 1 96 ? 0.672 -3.117 -5.765 1.00 91.81 96 LEU A N 1
ATOM 771 C CA . LEU A 1 96 ? 1.951 -2.550 -6.197 1.00 91.81 96 LEU A CA 1
ATOM 772 C C . LEU A 1 96 ? 2.462 -3.236 -7.466 1.00 91.81 96 LEU A C 1
ATOM 774 O O . LEU A 1 96 ? 2.781 -2.540 -8.424 1.00 91.81 96 LEU A O 1
ATOM 778 N N . VAL A 1 97 ? 2.445 -4.576 -7.534 1.00 89.94 97 VAL A N 1
ATOM 779 C CA . VAL A 1 97 ? 2.822 -5.310 -8.761 1.00 89.94 97 VAL A CA 1
ATOM 780 C C . VAL A 1 97 ? 1.984 -4.848 -9.951 1.00 89.94 97 VAL A C 1
ATOM 782 O O . VAL A 1 97 ? 2.527 -4.526 -11.005 1.00 89.94 97 VAL A O 1
ATOM 785 N N . LYS A 1 98 ? 0.658 -4.769 -9.795 1.00 89.88 98 LYS A N 1
ATOM 786 C CA . LYS A 1 98 ? -0.224 -4.315 -10.881 1.00 89.88 98 LYS A CA 1
ATOM 787 C C . LYS A 1 98 ? 0.065 -2.881 -11.310 1.00 89.88 98 LYS A C 1
ATOM 789 O O . LYS A 1 98 ? 0.054 -2.599 -12.505 1.00 89.88 98 LYS A O 1
ATOM 794 N N . ALA A 1 99 ? 0.273 -1.979 -10.356 1.00 89.06 99 ALA A N 1
ATOM 795 C CA . ALA A 1 99 ? 0.559 -0.581 -10.641 1.00 89.06 99 ALA A CA 1
ATOM 796 C C . ALA A 1 99 ? 1.906 -0.432 -11.356 1.00 89.06 99 ALA A C 1
ATOM 798 O O . ALA A 1 99 ? 1.980 0.233 -12.383 1.00 89.06 99 ALA A O 1
ATOM 799 N N . PHE A 1 100 ? 2.947 -1.098 -10.863 1.00 87.75 100 PHE A N 1
ATOM 800 C CA . PHE A 1 100 ? 4.292 -1.017 -11.425 1.00 87.75 100 PHE A CA 1
ATOM 801 C C . PHE A 1 100 ? 4.372 -1.641 -12.813 1.00 87.75 100 PHE A C 1
ATOM 803 O O . PHE A 1 100 ? 4.927 -1.019 -13.712 1.00 87.75 100 PHE A O 1
ATOM 810 N N . ASN A 1 101 ? 3.739 -2.795 -13.034 1.00 86.69 101 ASN A N 1
ATOM 811 C CA . ASN A 1 101 ? 3.685 -3.400 -14.365 1.00 86.69 101 ASN A CA 1
ATOM 812 C C . ASN A 1 101 ? 3.004 -2.466 -15.376 1.00 86.69 101 ASN A C 1
ATOM 814 O O . ASN A 1 101 ? 3.531 -2.263 -16.464 1.00 86.69 101 ASN A O 1
ATOM 818 N N . ARG A 1 102 ? 1.898 -1.811 -14.990 1.00 86.38 102 ARG A N 1
ATOM 819 C CA . ARG A 1 102 ? 1.245 -0.795 -15.835 1.00 86.38 102 ARG A CA 1
ATOM 820 C C . ARG A 1 102 ? 2.160 0.396 -16.124 1.00 86.38 102 ARG A C 1
ATOM 822 O O . ARG A 1 102 ? 2.189 0.883 -17.246 1.00 86.38 102 ARG A O 1
ATOM 829 N N . LEU A 1 103 ? 2.901 0.882 -15.127 1.00 82.62 103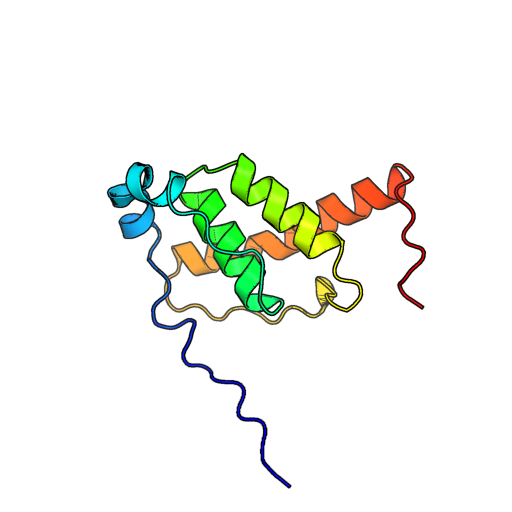 LEU A N 1
ATOM 830 C CA . LEU A 1 103 ? 3.843 1.994 -15.304 1.00 82.62 103 LEU A CA 1
ATOM 831 C C . LEU A 1 103 ? 4.957 1.641 -16.302 1.00 82.62 103 LEU A C 1
ATOM 833 O O . LEU A 1 103 ? 5.274 2.456 -17.168 1.00 82.62 103 LEU A O 1
ATOM 837 N N . VAL A 1 104 ? 5.493 0.421 -16.222 1.00 80.06 104 VAL A N 1
ATOM 838 C CA . VAL A 1 104 ? 6.498 -0.093 -17.166 1.00 80.06 104 VAL A CA 1
ATOM 839 C C . VAL A 1 104 ? 5.916 -0.223 -18.578 1.00 80.06 104 VAL A C 1
ATOM 841 O O . VAL A 1 104 ? 6.537 0.232 -19.536 1.00 80.06 104 VAL A O 1
ATOM 844 N N . GLU A 1 105 ? 4.704 -0.770 -18.723 1.00 82.69 105 GLU A N 1
ATOM 845 C CA . GLU A 1 105 ? 3.999 -0.875 -20.014 1.00 82.69 105 GLU A CA 1
ATOM 846 C C . GLU A 1 105 ? 3.771 0.494 -20.679 1.00 82.69 105 GLU A C 1
ATOM 848 O O . GLU A 1 105 ? 3.831 0.610 -21.902 1.00 82.69 105 GLU A O 1
ATOM 853 N N . HIS A 1 106 ? 3.552 1.544 -19.884 1.00 79.56 106 HIS A N 1
ATOM 854 C CA . HIS A 1 106 ? 3.351 2.914 -20.362 1.00 79.56 106 HIS A CA 1
ATOM 855 C C . HIS A 1 106 ? 4.652 3.699 -20.617 1.00 79.56 106 HIS A C 1
ATOM 857 O O . HIS A 1 106 ? 4.596 4.901 -20.882 1.00 79.56 106 HIS A O 1
ATOM 863 N N . GLY A 1 107 ? 5.812 3.035 -20.606 1.00 67.88 107 GLY A N 1
ATOM 864 C CA . GLY A 1 107 ? 7.074 3.614 -21.068 1.00 67.88 107 GLY A CA 1
ATOM 865 C C . GLY A 1 107 ? 7.926 4.275 -19.987 1.00 67.88 107 GLY A C 1
ATOM 866 O O . GLY A 1 107 ? 8.851 5.010 -20.328 1.00 67.88 107 GLY A O 1
ATOM 867 N N . LEU A 1 108 ? 7.670 4.013 -18.699 1.00 66.00 108 LEU A N 1
ATOM 868 C CA . LEU A 1 108 ? 8.673 4.283 -17.667 1.00 66.00 108 LEU A CA 1
ATOM 869 C C . LEU A 1 108 ? 9.762 3.199 -17.757 1.00 66.00 108 LEU A C 1
ATOM 871 O O . LEU A 1 108 ? 9.451 2.018 -17.582 1.00 66.00 108 LEU A O 1
ATOM 875 N N . PRO A 1 109 ? 11.020 3.555 -18.077 1.00 55.47 109 PRO A N 1
ATOM 876 C CA . PRO A 1 109 ? 12.058 2.566 -18.318 1.00 55.47 109 PRO A CA 1
ATOM 877 C C . PRO A 1 109 ? 12.387 1.795 -17.036 1.00 55.47 109 PRO A C 1
ATOM 879 O O . PRO A 1 109 ? 12.703 2.371 -15.999 1.00 55.47 109 PRO A O 1
ATOM 882 N N . TRP A 1 110 ? 12.354 0.468 -17.149 1.00 54.50 110 TRP A N 1
ATOM 883 C CA . TRP A 1 110 ? 12.776 -0.511 -16.141 1.00 54.50 110 TRP A CA 1
ATOM 884 C C . TRP A 1 110 ? 14.308 -0.702 -16.095 1.00 54.50 110 TRP A C 1
ATOM 886 O O . TRP A 1 110 ? 14.799 -1.622 -15.443 1.00 54.50 110 TRP A O 1
ATOM 896 N N . GLU A 1 111 ? 15.081 0.127 -16.807 1.00 48.53 111 GLU A N 1
ATOM 897 C CA . GLU A 1 111 ? 16.507 -0.083 -17.106 1.00 48.53 111 GLU A CA 1
ATOM 898 C C . GLU A 1 111 ? 17.465 0.152 -15.918 1.00 48.53 111 GLU A C 1
ATOM 900 O O . GLU A 1 111 ? 18.500 0.780 -16.081 1.00 48.53 111 GLU A O 1
ATOM 905 N N . VAL A 1 112 ? 17.185 -0.371 -14.721 1.00 46.03 112 VAL A N 1
ATOM 906 C CA . VAL A 1 112 ? 18.215 -0.619 -13.686 1.00 46.03 112 VAL A CA 1
ATOM 907 C C . VAL A 1 112 ? 17.823 -1.831 -12.816 1.00 46.03 112 VAL A C 1
ATOM 909 O O . VAL A 1 112 ? 17.752 -1.743 -11.594 1.00 46.03 112 VAL A O 1
ATOM 912 N N . GLN A 1 113 ? 17.533 -2.984 -13.426 1.00 43.69 113 GLN A N 1
ATOM 913 C CA . GLN A 1 113 ? 17.474 -4.279 -12.715 1.00 43.69 113 GLN A CA 1
ATOM 914 C C . GLN A 1 113 ? 18.198 -5.395 -13.499 1.00 43.69 113 GLN A C 1
ATOM 916 O O . GLN A 1 113 ? 17.655 -6.478 -13.716 1.00 43.69 113 GLN A O 1
ATOM 921 N N . ARG A 1 114 ? 19.434 -5.118 -13.941 1.00 39.47 114 ARG A N 1
ATOM 922 C CA . ARG A 1 114 ? 20.443 -6.144 -14.265 1.00 39.47 114 ARG A CA 1
ATOM 923 C C . ARG A 1 114 ? 21.461 -6.247 -13.141 1.00 39.47 114 ARG A C 1
ATOM 925 O O . ARG A 1 114 ? 21.811 -5.179 -12.593 1.00 39.47 114 ARG A O 1
#

Nearest PDB structures (foldseek):
  7nsn-assembly1_A  TM=3.852E-01  e=4.845E+00  Neobacillus novalis
  6gow-assembly1_E  TM=3.976E-01  e=8.173E+00  Bacillus subtilis

Secondary structure (DSSP, 8-state):
-------GGGSTTPPPHHHHHHTHHHHHH----S---HHHHHHHHHHHHHTT-HHHHHHHHHHHHT-TT--GGGPPP---SSHHHHHHHHHHHHHHHHHHHHHHHTT----S--

Radius of gyration: 15.17 Å; Cα contacts (8 Å, |Δi|>4): 71; chains: 1; bounding box: 42×29×39 Å

pLDDT: mean 76.45, std 18.35, range [28.22, 93.25]

Solvent-accessible surface area (backbone atoms only — not comparable to full-atom values): 7230 Å² total; per-residue (Å²): 135,84,81,84,74,77,78,75,79,74,62,88,76,59,80,50,66,70,56,39,58,76,43,26,77,68,52,73,73,56,81,72,76,96,73,78,55,73,71,56,50,52,56,49,40,49,53,24,57,69,46,63,31,61,68,61,30,50,54,50,52,55,53,52,70,72,36,72,86,60,58,66,89,73,61,71,84,80,81,51,88,49,68,71,55,32,54,50,61,64,48,46,50,61,52,48,53,57,51,51,54,52,44,44,75,73,67,48,81,74,89,67,76,126